Protein AF-A0A6I5RKP8-F1 (afdb_monomer)

Mean predicted aligned error: 5.11 Å

Foldseek 3Di:
DEDACDECAQPECAVPQLFQYEDFLYECQRYPNDDVCQQDDPRHHAACNYNHHPRDDPDDNHVRLVPQLVVVCVVDVVDDSVNSNVSSVVSNVDDDD

Structure (mmCIF, N/CA/C/O backbone):
data_AF-A0A6I5RKP8-F1
#
_entry.id   AF-A0A6I5RKP8-F1
#
loop_
_atom_site.group_PDB
_atom_site.id
_atom_site.type_symbol
_atom_site.label_atom_id
_atom_site.label_alt_id
_atom_site.label_comp_id
_atom_site.label_asym_id
_atom_site.label_entity_id
_atom_site.label_seq_id
_atom_site.pdbx_PDB_ins_code
_atom_site.Cartn_x
_atom_site.Cartn_y
_atom_site.Cartn_z
_atom_site.occupancy
_atom_site.B_iso_or_equiv
_atom_site.auth_seq_id
_atom_site.auth_comp_id
_atom_site.auth_asym_id
_atom_site.auth_atom_id
_atom_site.pdbx_PDB_model_num
ATOM 1 N N . ALA A 1 1 ? 0.444 -9.993 -6.128 1.00 52.91 1 ALA A N 1
ATOM 2 C CA . ALA A 1 1 ? -0.803 -9.546 -6.785 1.00 52.91 1 ALA A CA 1
ATOM 3 C C . ALA A 1 1 ? -0.778 -8.024 -6.858 1.00 52.91 1 ALA A C 1
ATOM 5 O O . ALA A 1 1 ? -0.280 -7.415 -5.916 1.00 52.91 1 ALA A O 1
ATOM 6 N N . ASP A 1 2 ? -1.232 -7.436 -7.963 1.00 55.19 2 ASP A N 1
ATOM 7 C CA . ASP A 1 2 ? -1.277 -5.980 -8.162 1.00 55.19 2 ASP A CA 1
ATOM 8 C C . ASP A 1 2 ? -2.742 -5.526 -8.072 1.00 55.19 2 ASP A C 1
ATOM 10 O O . ASP A 1 2 ? -3.543 -5.878 -8.940 1.00 55.19 2 ASP A O 1
ATOM 14 N N . LEU A 1 3 ? -3.114 -4.852 -6.978 1.00 57.97 3 LEU A N 1
ATOM 15 C CA . LEU A 1 3 ? -4.471 -4.366 -6.720 1.00 57.97 3 LEU A CA 1
ATOM 16 C C . LEU A 1 3 ? -4.434 -2.836 -6.780 1.00 57.97 3 LEU A C 1
ATOM 18 O O . LEU A 1 3 ? -4.088 -2.157 -5.816 1.00 57.97 3 LEU A O 1
ATOM 22 N N . ARG A 1 4 ? -4.751 -2.300 -7.957 1.00 59.25 4 ARG A N 1
ATOM 23 C CA . ARG A 1 4 ? -4.831 -0.858 -8.212 1.00 59.25 4 ARG A CA 1
ATOM 24 C C . ARG A 1 4 ? -6.296 -0.496 -8.369 1.00 59.25 4 ARG A C 1
ATOM 26 O O . ARG A 1 4 ? -6.968 -1.148 -9.165 1.00 59.25 4 ARG A O 1
ATOM 33 N N . GLU A 1 5 ? -6.760 0.506 -7.626 1.00 60.94 5 GLU A N 1
ATOM 34 C CA . GLU A 1 5 ? -8.134 1.026 -7.734 1.00 60.94 5 GLU A CA 1
ATOM 35 C C . GLU A 1 5 ? -9.207 -0.053 -7.498 1.00 60.94 5 GLU A C 1
ATOM 37 O O . GLU A 1 5 ? -10.260 -0.074 -8.136 1.00 60.94 5 GLU A O 1
ATOM 42 N N . VAL A 1 6 ? -8.921 -1.004 -6.606 1.00 61.22 6 VAL A N 1
ATOM 43 C CA . VAL A 1 6 ? -9.844 -2.099 -6.306 1.00 61.22 6 VAL A CA 1
ATOM 44 C C . VAL A 1 6 ? -10.699 -1.716 -5.108 1.00 61.22 6 VAL A C 1
ATOM 46 O O . VAL A 1 6 ? -10.183 -1.467 -4.019 1.00 61.22 6 VAL A O 1
ATOM 49 N N . ASP A 1 7 ? -12.012 -1.725 -5.302 1.00 58.66 7 ASP A N 1
ATOM 50 C CA . ASP A 1 7 ? -12.964 -1.742 -4.200 1.00 58.66 7 ASP A CA 1
ATOM 51 C C . ASP A 1 7 ? -13.064 -3.175 -3.654 1.00 58.66 7 ASP A C 1
ATOM 53 O O . ASP A 1 7 ? -13.486 -4.100 -4.355 1.00 58.66 7 ASP A O 1
ATOM 57 N N . LEU A 1 8 ? -12.614 -3.373 -2.413 1.00 61.34 8 LEU A N 1
ATOM 58 C CA . LEU A 1 8 ? -12.686 -4.650 -1.702 1.00 61.34 8 LEU A CA 1
ATOM 59 C C . LEU A 1 8 ? -13.775 -4.643 -0.620 1.00 61.34 8 LEU A C 1
ATOM 61 O O . LEU A 1 8 ? -13.755 -5.490 0.280 1.00 61.34 8 LEU A O 1
ATOM 65 N N . GLN A 1 9 ? -14.737 -3.720 -0.682 1.00 60.38 9 GLN A N 1
ATOM 66 C CA . GLN A 1 9 ? -15.833 -3.658 0.275 1.00 60.38 9 GLN A CA 1
ATOM 67 C C . GLN A 1 9 ? -16.591 -4.998 0.329 1.00 60.38 9 GLN A C 1
ATOM 69 O O . GLN A 1 9 ? -17.081 -5.519 -0.672 1.00 60.38 9 GLN A O 1
ATOM 74 N N . GLY A 1 10 ? -16.673 -5.586 1.526 1.00 52.38 10 GLY A N 1
ATOM 75 C CA . GLY A 1 10 ? -17.334 -6.872 1.755 1.00 52.38 10 GLY A CA 1
ATOM 76 C C . GLY A 1 10 ? -16.490 -8.110 1.427 1.00 52.38 10 GLY A C 1
ATOM 77 O O . GLY A 1 10 ? -16.980 -9.226 1.610 1.00 52.38 10 GLY A O 1
ATOM 78 N N . ALA A 1 11 ? -15.237 -7.954 0.985 1.00 69.19 11 ALA A N 1
ATOM 79 C CA . ALA A 1 11 ? -14.333 -9.083 0.804 1.00 69.19 11 ALA A CA 1
ATOM 80 C C . ALA A 1 11 ? -13.951 -9.713 2.157 1.00 69.19 11 ALA A C 1
ATOM 82 O O . ALA A 1 11 ? -13.663 -9.025 3.141 1.00 69.19 11 ALA A O 1
ATOM 83 N N . ASP A 1 12 ? -13.921 -11.044 2.196 1.00 61.31 12 ASP A N 1
ATOM 84 C CA . ASP A 1 12 ? -13.390 -11.816 3.318 1.00 61.31 12 ASP A CA 1
ATOM 85 C C . ASP A 1 12 ? -11.910 -12.116 3.059 1.00 61.31 12 ASP A C 1
ATOM 87 O O . ASP A 1 12 ? -11.575 -12.966 2.232 1.00 61.31 12 ASP A O 1
ATOM 91 N N . LEU A 1 13 ? -11.021 -11.393 3.745 1.00 67.88 13 LEU A N 1
ATOM 92 C CA . LEU A 1 13 ? -9.569 -11.565 3.627 1.00 67.88 13 LEU A CA 1
ATOM 93 C C . LEU A 1 13 ? -8.974 -12.357 4.802 1.00 67.88 13 LEU A C 1
ATOM 95 O O . LEU A 1 13 ? -7.762 -12.290 5.038 1.00 67.88 13 LEU A O 1
ATOM 99 N N . ARG A 1 14 ? -9.787 -13.138 5.533 1.00 66.62 14 ARG A N 1
ATOM 100 C CA . ARG A 1 14 ? -9.300 -14.017 6.611 1.00 66.62 14 ARG A CA 1
ATOM 101 C C . ARG A 1 14 ? -8.249 -14.989 6.077 1.00 66.62 14 ARG A C 1
ATOM 103 O O . ARG A 1 14 ? -8.545 -15.856 5.260 1.00 66.62 14 ARG A O 1
ATOM 110 N N . GLY A 1 15 ? -7.010 -14.854 6.552 1.00 61.06 15 GLY A N 1
ATOM 111 C CA . GLY A 1 15 ? -5.885 -15.685 6.105 1.00 61.06 15 GLY A CA 1
ATOM 112 C C . GLY A 1 15 ? -5.392 -15.382 4.684 1.00 61.06 15 GLY A C 1
ATOM 113 O O . GLY A 1 15 ? -4.582 -16.137 4.149 1.00 61.06 15 GLY A O 1
ATOM 114 N N . GLY A 1 16 ? -5.856 -14.289 4.069 1.00 69.81 16 GLY A N 1
ATOM 115 C CA . GLY A 1 16 ? -5.353 -13.817 2.785 1.00 69.81 16 GLY A CA 1
ATOM 116 C C . GLY A 1 16 ? -3.882 -13.416 2.891 1.00 69.81 16 GLY A C 1
ATOM 117 O O . GLY A 1 16 ? -3.498 -12.666 3.792 1.00 69.81 16 GLY A O 1
ATOM 118 N N . ASN A 1 17 ? -3.057 -13.919 1.969 1.00 73.50 17 ASN A N 1
ATOM 119 C CA . ASN A 1 17 ? -1.657 -13.530 1.881 1.00 73.50 17 ASN A CA 1
ATOM 120 C C . ASN A 1 17 ? -1.533 -12.205 1.111 1.00 73.50 17 ASN A C 1
ATOM 122 O O . ASN A 1 17 ? -1.629 -12.188 -0.116 1.00 73.50 17 ASN A O 1
ATOM 126 N N . LEU A 1 18 ? -1.319 -11.111 1.843 1.00 84.62 18 LEU A N 1
ATOM 127 C CA . LEU A 1 18 ? -1.060 -9.779 1.288 1.00 84.62 18 LEU A CA 1
ATOM 128 C C . LEU A 1 18 ? 0.438 -9.474 1.164 1.00 84.62 18 LEU A C 1
ATOM 130 O O . LEU A 1 18 ? 0.805 -8.327 0.928 1.00 84.62 18 LEU A O 1
ATOM 134 N N . GLN A 1 19 ? 1.310 -10.473 1.319 1.00 86.50 19 GLN A N 1
ATOM 135 C CA . GLN A 1 19 ? 2.748 -10.244 1.289 1.00 86.50 19 GLN A CA 1
ATOM 136 C C . GLN A 1 19 ? 3.184 -9.620 -0.029 1.00 86.50 19 GLN A C 1
ATOM 138 O O . GLN A 1 19 ? 2.857 -10.113 -1.113 1.00 86.50 19 GLN A O 1
ATOM 143 N N . GLU A 1 20 ? 3.898 -8.504 0.098 1.00 87.62 20 GLU A N 1
ATOM 144 C CA . GLU A 1 20 ? 4.346 -7.662 -1.004 1.00 87.62 20 GLU A CA 1
ATOM 145 C C . GLU A 1 20 ? 3.239 -7.264 -2.006 1.00 87.62 20 GLU A C 1
ATOM 147 O O . GLU A 1 20 ? 3.536 -6.907 -3.150 1.00 87.62 20 GLU A O 1
ATOM 152 N N . ALA A 1 21 ? 1.954 -7.348 -1.647 1.00 90.31 21 ALA A N 1
ATOM 153 C CA . ALA A 1 21 ? 0.877 -6.872 -2.508 1.00 90.31 21 ALA A CA 1
ATOM 154 C C . ALA A 1 21 ? 0.977 -5.350 -2.669 1.00 90.31 21 ALA A C 1
ATOM 156 O O . ALA A 1 21 ? 1.406 -4.659 -1.753 1.00 90.31 21 ALA A O 1
ATOM 157 N N . ILE A 1 22 ? 0.598 -4.820 -3.828 1.00 91.06 22 ILE A N 1
ATOM 158 C CA . ILE A 1 22 ? 0.459 -3.370 -4.005 1.00 91.06 22 ILE A CA 1
ATOM 159 C C . ILE A 1 22 ? -0.989 -3.024 -3.677 1.00 91.06 22 ILE A C 1
ATOM 161 O O . ILE A 1 22 ? -1.884 -3.530 -4.352 1.00 91.06 22 ILE A O 1
ATOM 165 N N . LEU A 1 23 ? -1.196 -2.217 -2.635 1.00 92.25 23 LEU A N 1
ATOM 166 C CA . LEU A 1 23 ? -2.486 -1.654 -2.239 1.00 92.25 23 LEU A CA 1
ATOM 167 C C . LEU A 1 23 ? -2.446 -0.154 -2.534 1.00 92.25 23 LEU A C 1
ATOM 169 O O . LEU A 1 23 ? -2.002 0.651 -1.712 1.00 92.25 23 LEU A O 1
ATOM 173 N N . LEU A 1 24 ? -2.841 0.195 -3.757 1.00 91.94 24 LEU A N 1
ATOM 174 C CA . LEU A 1 24 ? -2.851 1.565 -4.258 1.00 91.94 24 LEU A CA 1
ATOM 175 C C . LEU A 1 24 ? -4.290 2.023 -4.453 1.00 91.94 24 LEU A C 1
ATOM 177 O O . LEU A 1 24 ? -5.012 1.397 -5.235 1.00 91.94 24 LEU A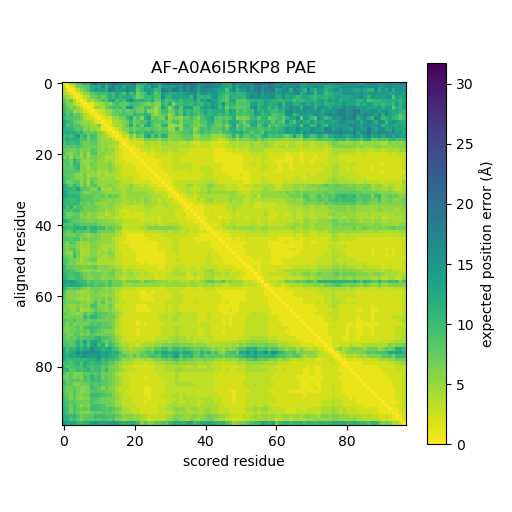 O 1
ATOM 181 N N . ALA A 1 25 ? -4.683 3.109 -3.780 1.00 93.19 25 ALA A N 1
ATOM 182 C CA . ALA A 1 25 ? -6.056 3.611 -3.812 1.00 93.19 25 ALA A CA 1
ATOM 183 C C . ALA A 1 25 ? -7.065 2.474 -3.592 1.00 93.19 25 ALA A C 1
ATOM 185 O O . ALA A 1 25 ? -7.857 2.136 -4.471 1.00 93.19 25 ALA A O 1
ATOM 186 N N . THR A 1 26 ? -6.989 1.830 -2.429 1.00 90.56 26 THR A N 1
ATOM 187 C CA . THR A 1 26 ? -7.811 0.657 -2.091 1.00 90.56 26 THR A CA 1
ATOM 188 C C . THR A 1 26 ? -8.657 0.943 -0.855 1.00 90.56 26 THR A C 1
ATOM 190 O O . THR A 1 26 ? -8.116 1.335 0.182 1.00 90.56 26 THR A O 1
ATOM 193 N N . ASP A 1 27 ? -9.967 0.698 -0.942 1.00 90.56 27 ASP A N 1
ATOM 194 C CA . ASP A 1 27 ? -10.863 0.773 0.216 1.00 90.56 27 ASP A CA 1
ATOM 195 C C . ASP A 1 27 ? -10.907 -0.571 0.950 1.00 90.56 27 ASP A C 1
ATOM 197 O O . ASP A 1 27 ? -11.387 -1.576 0.418 1.00 90.56 27 ASP A O 1
ATOM 201 N N . LEU A 1 28 ? -10.402 -0.596 2.184 1.00 89.12 28 LEU A N 1
ATOM 202 C CA . LEU A 1 28 ? -10.432 -1.761 3.067 1.00 89.12 28 LEU A CA 1
ATOM 203 C C . LEU A 1 28 ? -11.419 -1.593 4.231 1.00 89.12 28 LEU A C 1
ATOM 205 O O . LEU A 1 28 ? -11.558 -2.519 5.028 1.00 89.12 28 LEU A O 1
ATOM 209 N N . ARG A 1 29 ? -12.153 -0.474 4.339 1.00 89.19 29 ARG A N 1
ATOM 210 C CA . ARG A 1 29 ? -13.057 -0.195 5.476 1.00 89.19 29 ARG A CA 1
ATOM 211 C C . ARG A 1 29 ? -14.140 -1.261 5.658 1.00 89.19 29 ARG A C 1
ATOM 213 O O . ARG A 1 29 ? -14.577 -1.510 6.778 1.00 89.19 29 ARG A O 1
ATOM 220 N N . GLY A 1 30 ? -14.563 -1.901 4.565 1.00 83.75 30 GLY A N 1
ATOM 221 C CA . GLY A 1 30 ? -15.579 -2.959 4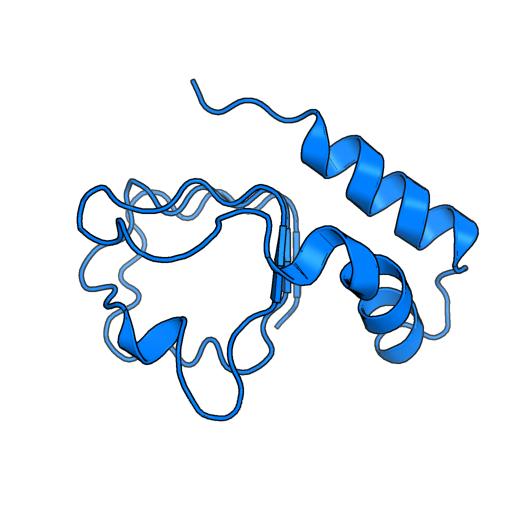.557 1.00 83.75 30 GLY A CA 1
ATOM 222 C C . GLY A 1 30 ? -15.042 -4.391 4.591 1.00 83.75 30 GLY A C 1
ATOM 223 O O . GLY A 1 30 ? -15.837 -5.326 4.474 1.00 83.75 30 GLY A O 1
ATOM 224 N N . VAL A 1 31 ? -13.726 -4.588 4.699 1.00 85.75 31 VAL A N 1
ATOM 225 C CA . VAL A 1 31 ? -13.122 -5.925 4.698 1.00 85.75 31 VAL A CA 1
ATOM 226 C C . VAL A 1 31 ? -13.327 -6.600 6.050 1.00 85.75 31 VAL A C 1
ATOM 228 O O . VAL A 1 31 ? -13.047 -6.041 7.110 1.00 85.75 31 VAL A O 1
ATOM 231 N N . GLN A 1 32 ? -13.788 -7.848 6.013 1.00 82.19 32 GLN A N 1
ATOM 232 C CA . GLN A 1 32 ? -14.014 -8.653 7.210 1.00 82.19 32 GLN A CA 1
ATOM 233 C C . GLN A 1 32 ? -12.781 -9.500 7.541 1.00 82.19 32 GLN A C 1
ATOM 235 O O . GLN A 1 32 ? -12.142 -10.083 6.664 1.00 82.19 32 GLN A O 1
ATOM 240 N N . GLY A 1 33 ? -12.472 -9.600 8.838 1.00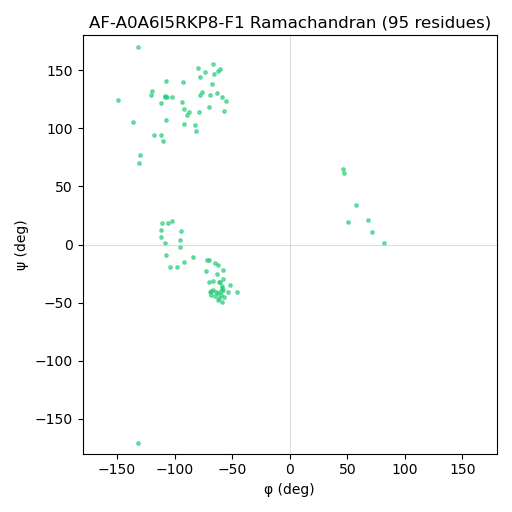 81.38 33 GLY A N 1
ATOM 241 C CA . GLY A 1 33 ? -11.450 -10.509 9.362 1.00 81.38 33 GLY A CA 1
ATOM 242 C C . GLY A 1 33 ? -10.005 -10.173 8.986 1.00 81.38 33 GLY A C 1
ATOM 243 O O . GLY A 1 33 ? -9.146 -11.050 9.057 1.00 81.38 33 GLY A O 1
ATOM 244 N N . MET A 1 34 ? -9.750 -8.915 8.620 1.00 83.69 34 MET A N 1
ATOM 245 C CA . MET A 1 34 ? -8.406 -8.364 8.485 1.00 83.69 34 MET A CA 1
ATOM 246 C C . MET A 1 34 ? -7.816 -8.030 9.861 1.00 83.69 34 MET A C 1
ATOM 248 O O . MET A 1 34 ? -8.530 -7.578 10.760 1.00 83.69 34 MET A O 1
ATOM 252 N N . ASN A 1 35 ? -6.510 -8.235 10.026 1.00 85.94 35 ASN A N 1
ATOM 253 C CA . ASN A 1 35 ? -5.779 -7.871 11.239 1.00 85.94 35 ASN A CA 1
ATOM 254 C C . ASN A 1 35 ? -4.488 -7.096 10.922 1.00 85.94 35 ASN A C 1
ATOM 256 O O . ASN A 1 35 ? -4.059 -7.009 9.772 1.00 85.94 35 ASN A O 1
ATOM 260 N N . ILE A 1 36 ? -3.862 -6.533 11.960 1.00 86.75 36 ILE A N 1
ATOM 261 C CA . ILE A 1 36 ? -2.625 -5.756 11.808 1.00 86.75 36 ILE A CA 1
ATOM 262 C C . ILE A 1 36 ? -1.434 -6.619 11.365 1.00 86.75 36 ILE A C 1
ATOM 264 O O . ILE A 1 36 ? -0.602 -6.144 10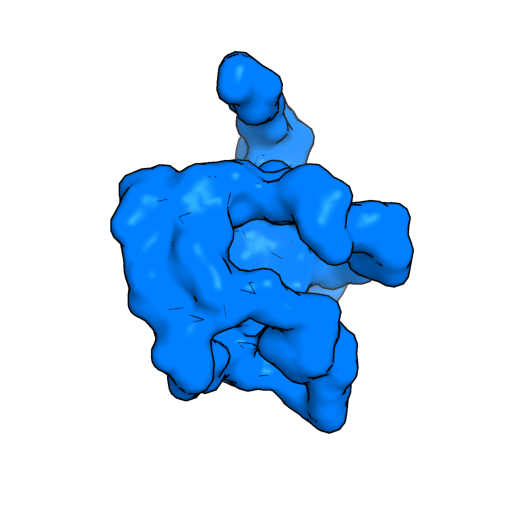.604 1.00 86.75 36 ILE A O 1
ATOM 268 N N . GLU A 1 37 ? -1.383 -7.898 11.749 1.00 87.56 37 GLU A N 1
ATOM 269 C CA . GLU A 1 37 ? -0.304 -8.826 11.366 1.00 87.56 37 GLU A CA 1
ATOM 270 C C . GLU A 1 37 ? -0.252 -9.060 9.845 1.00 87.56 37 GLU A C 1
ATOM 272 O O . GLU A 1 37 ? 0.801 -9.353 9.281 1.00 87.56 37 GLU A O 1
ATOM 277 N N . GLN A 1 38 ? -1.370 -8.893 9.134 1.00 86.81 38 GLN A N 1
ATOM 278 C CA . GLN A 1 38 ? -1.382 -8.942 7.669 1.00 86.81 38 GLN A CA 1
ATOM 279 C C . GLN A 1 38 ? -0.737 -7.704 7.020 1.00 86.81 38 GLN A C 1
ATOM 281 O O . GLN A 1 38 ? -0.283 -7.803 5.880 1.00 86.81 38 GLN A O 1
ATOM 286 N N . LEU A 1 39 ? -0.671 -6.569 7.727 1.00 88.69 39 LEU A N 1
ATOM 287 C CA . LEU A 1 39 ? -0.10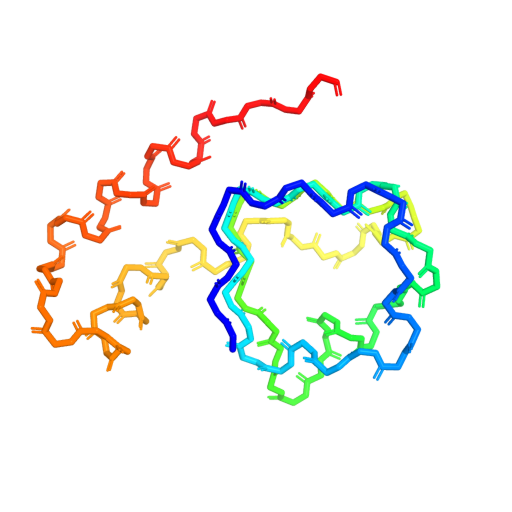2 -5.300 7.243 1.00 88.69 39 LEU A CA 1
ATOM 288 C C . LEU A 1 39 ? 1.288 -4.983 7.816 1.00 88.69 39 LEU A C 1
ATOM 290 O O . LEU A 1 39 ? 2.009 -4.165 7.238 1.00 88.69 39 LEU A O 1
ATOM 294 N N . ASP A 1 40 ? 1.645 -5.621 8.930 1.00 88.88 40 ASP A N 1
ATOM 295 C CA . ASP A 1 40 ? 2.907 -5.475 9.654 1.00 88.88 40 ASP A CA 1
ATOM 296 C C . ASP A 1 40 ? 3.507 -6.861 9.938 1.00 88.88 40 ASP A C 1
ATOM 298 O O . ASP A 1 40 ? 3.387 -7.435 11.021 1.00 88.88 40 ASP A O 1
ATOM 302 N N . ASN A 1 41 ? 4.100 -7.449 8.899 1.00 88.69 41 ASN A N 1
ATOM 303 C CA . ASN A 1 41 ? 4.847 -8.703 8.978 1.00 88.69 41 ASN A CA 1
ATOM 304 C C . ASN A 1 41 ? 6.200 -8.556 8.272 1.00 88.69 41 ASN A C 1
ATOM 306 O O . ASN A 1 41 ? 6.603 -7.458 7.909 1.00 88.69 41 ASN A O 1
ATOM 310 N N . GLN A 1 42 ? 6.922 -9.664 8.084 1.00 88.62 42 GLN A N 1
ATOM 311 C CA . GLN A 1 42 ? 8.258 -9.648 7.477 1.00 88.62 42 GLN A CA 1
ATOM 312 C C . GLN A 1 42 ? 8.271 -9.092 6.045 1.00 88.62 42 GLN A C 1
ATOM 314 O O . GLN A 1 42 ? 9.251 -8.462 5.664 1.00 88.62 42 GLN A O 1
ATOM 319 N N . ASN A 1 43 ? 7.192 -9.300 5.284 1.00 89.50 43 ASN A N 1
ATOM 320 C CA . ASN A 1 43 ? 7.047 -8.859 3.898 1.00 89.50 43 ASN A CA 1
ATOM 321 C C . ASN A 1 43 ? 5.695 -8.146 3.739 1.00 89.50 43 ASN A C 1
ATOM 323 O O . ASN A 1 43 ? 4.777 -8.711 3.138 1.00 89.50 43 ASN A O 1
ATOM 327 N N . PRO A 1 44 ? 5.517 -6.947 4.316 1.00 92.31 44 PRO A N 1
ATOM 328 C CA . PRO A 1 44 ? 4.214 -6.299 4.343 1.00 92.31 44 PRO A CA 1
ATOM 329 C C . PRO A 1 44 ? 3.763 -5.890 2.924 1.00 92.31 44 PRO A C 1
ATOM 331 O O . PRO A 1 44 ? 4.601 -5.704 2.036 1.00 92.31 44 PRO A O 1
ATOM 334 N N . PRO A 1 45 ? 2.447 -5.751 2.675 1.00 92.88 45 PRO A N 1
ATOM 335 C CA . PRO A 1 45 ? 1.951 -5.128 1.447 1.00 92.88 45 PRO A CA 1
ATOM 336 C C . PRO A 1 45 ? 2.416 -3.680 1.371 1.00 92.88 45 PRO A C 1
ATOM 338 O O . PRO A 1 45 ? 2.490 -3.032 2.403 1.00 92.88 45 PRO A O 1
ATOM 341 N N . TYR A 1 46 ? 2.628 -3.138 0.181 1.00 94.12 46 TYR A N 1
ATOM 342 C CA . TYR A 1 46 ? 2.877 -1.714 -0.000 1.00 94.12 46 TYR A CA 1
ATOM 343 C C . TYR A 1 46 ? 1.574 -0.917 0.089 1.00 94.12 46 TYR A C 1
ATOM 345 O O . TYR A 1 46 ? 0.618 -1.240 -0.617 1.00 94.12 46 TYR A O 1
ATOM 353 N N . LEU A 1 47 ? 1.549 0.126 0.922 1.00 94.69 47 LEU A N 1
ATOM 354 C CA . LEU A 1 47 ? 0.373 0.969 1.154 1.00 94.69 47 LEU A CA 1
ATOM 355 C C . LEU A 1 47 ? 0.549 2.352 0.529 1.00 94.69 47 LEU A C 1
ATOM 357 O O . LEU A 1 47 ? 1.530 3.045 0.805 1.00 94.69 47 LEU A O 1
ATOM 361 N N . CYS A 1 48 ? -0.413 2.769 -0.288 1.00 96.06 48 CYS A N 1
ATOM 362 C CA . CYS A 1 48 ? -0.523 4.157 -0.704 1.00 96.06 48 CYS A CA 1
ATOM 363 C C . CYS A 1 48 ? -1.978 4.550 -0.956 1.00 96.06 48 CYS A C 1
ATOM 365 O O . CYS A 1 48 ? -2.658 3.927 -1.774 1.00 96.06 48 CYS A O 1
ATOM 367 N N . ASN A 1 49 ? -2.436 5.597 -0.270 1.00 95.50 49 ASN A N 1
ATOM 368 C CA . ASN A 1 49 ? -3.827 6.010 -0.186 1.00 95.50 49 ASN A CA 1
ATOM 369 C C . ASN A 1 49 ? -4.762 4.825 0.089 1.00 95.50 49 ASN A C 1
ATOM 371 O O . ASN A 1 49 ? -5.547 4.425 -0.765 1.00 95.50 49 ASN A O 1
ATOM 375 N N . VAL A 1 50 ? -4.636 4.199 1.254 1.00 93.25 50 VAL A N 1
ATOM 376 C CA . VAL A 1 50 ? -5.471 3.050 1.631 1.00 93.25 50 VAL A CA 1
ATOM 377 C C . VAL A 1 50 ? -6.487 3.469 2.687 1.00 93.25 50 VAL A C 1
ATOM 379 O O . VAL A 1 50 ? -6.110 3.980 3.738 1.00 93.25 50 VAL A O 1
ATOM 382 N N . ALA A 1 51 ? -7.776 3.210 2.465 1.00 93.44 51 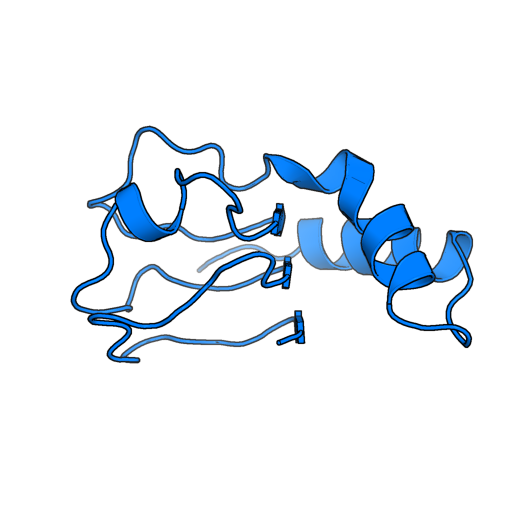ALA A N 1
ATOM 383 C CA . ALA A 1 51 ? -8.773 3.410 3.514 1.00 93.44 51 ALA A CA 1
ATOM 384 C C . ALA A 1 51 ? -8.779 2.200 4.452 1.00 93.44 51 ALA A C 1
ATOM 386 O O . ALA A 1 51 ? -9.361 1.162 4.146 1.00 93.44 51 ALA A O 1
ATOM 387 N N . LEU A 1 52 ? -8.090 2.312 5.586 1.00 92.19 52 LEU A N 1
ATOM 388 C CA . LEU A 1 52 ? -7.974 1.222 6.552 1.00 92.19 52 LEU A CA 1
ATOM 389 C C . LEU A 1 52 ? -9.284 0.999 7.337 1.00 92.19 52 LEU A C 1
ATOM 391 O O . LEU A 1 52 ? -10.010 1.961 7.603 1.00 92.19 52 LEU A O 1
ATOM 395 N N . PRO A 1 53 ? -9.589 -0.248 7.753 1.00 90.31 53 PRO A N 1
ATOM 396 C CA . PRO A 1 53 ? -10.682 -0.514 8.684 1.00 90.31 53 PRO A CA 1
ATOM 397 C C . PRO A 1 53 ? -10.474 0.201 10.024 1.00 90.31 53 PRO A C 1
ATOM 399 O O . PRO A 1 53 ? -9.344 0.329 10.492 1.00 90.31 53 PRO A O 1
ATOM 402 N N . GLU A 1 54 ? -11.563 0.554 10.715 1.00 87.88 54 GLU A N 1
ATOM 403 C CA . GLU A 1 54 ? -11.507 1.201 12.042 1.00 87.88 54 GLU A CA 1
ATOM 404 C C . GLU A 1 54 ? -10.744 0.380 13.101 1.00 87.88 54 GLU A C 1
ATOM 406 O O . GLU A 1 54 ? -10.263 0.923 14.099 1.00 87.88 54 GLU A O 1
ATOM 411 N N . SER A 1 55 ? -10.617 -0.934 12.896 1.00 86.69 55 SER A N 1
ATOM 412 C CA . SER A 1 55 ? -9.841 -1.833 13.755 1.00 86.69 55 SER A CA 1
ATOM 413 C C . SER A 1 55 ? -8.321 -1.662 13.619 1.00 86.69 55 SER A C 1
ATOM 415 O O . SER A 1 55 ? -7.583 -2.170 14.464 1.00 86.69 55 SER A O 1
ATOM 417 N N . ILE A 1 56 ? -7.835 -0.948 12.596 1.00 88.62 56 ILE A N 1
ATOM 418 C CA . ILE A 1 56 ? -6.412 -0.736 12.308 1.00 88.62 56 ILE A CA 1
ATOM 419 C C . ILE A 1 56 ? -6.100 0.759 12.409 1.00 88.62 56 ILE A C 1
ATOM 421 O O . ILE A 1 56 ? -6.252 1.510 11.454 1.00 88.62 56 ILE A O 1
ATOM 425 N N . GLN A 1 57 ? -5.636 1.190 13.584 1.00 80.69 57 GLN A N 1
ATOM 426 C CA . GLN A 1 57 ? -5.390 2.614 13.880 1.00 80.69 57 GLN A CA 1
ATOM 427 C C . GLN A 1 57 ? -3.900 2.991 13.936 1.00 80.69 57 GLN A C 1
ATOM 429 O O . GLN A 1 57 ? -3.570 4.169 13.995 1.00 80.69 57 GLN A O 1
ATOM 434 N N . ASN A 1 58 ? -2.993 2.006 13.906 1.00 88.94 58 ASN A N 1
ATOM 435 C CA . ASN A 1 58 ? -1.548 2.204 14.112 1.00 88.94 58 ASN A CA 1
ATOM 436 C C . ASN A 1 58 ? -0.706 1.973 12.847 1.00 88.94 58 ASN A C 1
ATOM 438 O O . ASN A 1 58 ? 0.495 1.736 12.943 1.00 88.94 58 ASN A O 1
ATOM 442 N N . ILE A 1 59 ? -1.331 1.998 11.672 1.00 93.00 59 ILE A N 1
ATOM 443 C CA . ILE A 1 59 ? -0.651 1.843 10.386 1.00 93.00 59 ILE A CA 1
ATOM 444 C C . ILE A 1 59 ? -0.889 3.111 9.577 1.00 93.00 59 ILE A C 1
ATOM 446 O O . ILE A 1 59 ? -2.020 3.581 9.484 1.00 93.00 59 ILE A O 1
ATOM 450 N N . ASP A 1 60 ? 0.184 3.655 9.010 1.00 95.19 60 ASP A N 1
ATOM 451 C CA . ASP A 1 60 ? 0.099 4.775 8.080 1.00 95.19 60 ASP A CA 1
ATOM 452 C C . ASP A 1 60 ? -0.524 4.290 6.752 1.00 95.19 60 ASP A C 1
ATOM 454 O O . ASP A 1 60 ? 0.055 3.410 6.104 1.00 95.19 60 ASP A O 1
ATOM 458 N N . PRO A 1 61 ? -1.692 4.818 6.337 1.00 93.75 61 PRO A N 1
ATOM 459 C CA . PRO A 1 61 ? -2.330 4.442 5.075 1.00 93.75 61 PRO A CA 1
ATOM 460 C C . PRO A 1 61 ? -1.523 4.840 3.824 1.00 93.75 61 PRO A C 1
ATOM 462 O O . PRO A 1 61 ? -1.790 4.313 2.743 1.00 93.75 61 PRO A O 1
ATOM 465 N N . ASP A 1 62 ? -0.534 5.732 3.962 1.00 96.00 62 ASP A N 1
ATOM 466 C CA . ASP A 1 62 ? 0.324 6.248 2.886 1.00 96.00 62 ASP A CA 1
ATOM 467 C C . ASP A 1 62 ? 1.792 5.792 2.990 1.00 96.00 62 ASP A C 1
ATOM 469 O O . ASP A 1 62 ? 2.665 6.310 2.282 1.00 96.00 62 ASP A O 1
ATOM 473 N N . ARG A 1 63 ? 2.073 4.805 3.853 1.00 95.62 63 ARG A N 1
ATOM 474 C CA . ARG A 1 63 ? 3.423 4.386 4.273 1.00 95.62 63 ARG A CA 1
ATOM 475 C C . ARG A 1 63 ? 4.443 4.240 3.138 1.00 95.62 63 ARG A C 1
ATOM 477 O O . ARG A 1 63 ? 5.600 4.623 3.299 1.00 95.62 63 ARG A O 1
ATOM 484 N N . ASP A 1 64 ? 4.036 3.677 2.002 1.00 96.62 64 ASP A N 1
ATOM 485 C CA . ASP A 1 64 ? 4.932 3.266 0.919 1.00 96.62 64 ASP A CA 1
ATOM 486 C C . ASP A 1 64 ? 4.784 4.110 -0.358 1.00 96.62 64 ASP A C 1
ATOM 488 O O . ASP A 1 64 ? 5.446 3.830 -1.363 1.00 96.62 64 ASP A O 1
ATOM 492 N N . CYS A 1 65 ? 3.981 5.184 -0.342 1.00 95.88 65 CYS A N 1
ATOM 493 C CA . CYS A 1 65 ? 3.744 6.032 -1.519 1.00 95.88 65 CYS A CA 1
ATOM 494 C C . CYS A 1 65 ? 5.037 6.531 -2.189 1.00 95.88 65 CYS A C 1
ATOM 496 O O . CYS A 1 65 ? 5.096 6.661 -3.411 1.00 95.88 65 CYS A O 1
ATOM 498 N N . ALA A 1 66 ? 6.084 6.816 -1.407 1.00 96.19 66 ALA A N 1
ATOM 499 C CA . ALA A 1 66 ? 7.348 7.340 -1.925 1.00 96.19 66 ALA A CA 1
ATOM 500 C C . ALA A 1 66 ? 8.146 6.311 -2.745 1.00 96.19 66 ALA A C 1
ATOM 502 O O . ALA A 1 66 ? 8.850 6.687 -3.685 1.00 96.19 66 ALA A O 1
ATOM 503 N N . ILE A 1 67 ? 8.046 5.025 -2.395 1.00 95.19 67 ILE A N 1
ATOM 504 C CA . ILE A 1 67 ? 8.795 3.940 -3.046 1.00 95.19 67 ILE A CA 1
ATOM 505 C C . ILE A 1 67 ? 7.970 3.205 -4.103 1.00 95.19 67 ILE A C 1
ATOM 507 O O . ILE A 1 67 ? 8.542 2.570 -4.990 1.00 95.19 67 ILE A O 1
ATOM 511 N N . LEU A 1 68 ? 6.640 3.325 -4.050 1.00 93.75 68 LEU A N 1
ATOM 512 C CA . LEU A 1 68 ? 5.723 2.609 -4.930 1.00 93.75 68 LEU A CA 1
ATOM 513 C C . LEU A 1 68 ? 6.025 2.779 -6.430 1.00 93.75 68 LEU A C 1
ATOM 515 O O . LEU A 1 68 ? 5.989 1.775 -7.138 1.00 93.75 68 LEU A O 1
ATOM 519 N N . PRO A 1 69 ? 6.392 3.975 -6.944 1.00 94.75 69 PRO A N 1
ATOM 520 C CA . PRO A 1 69 ? 6.744 4.117 -8.354 1.00 94.75 69 PRO A CA 1
ATOM 521 C C . PRO A 1 69 ? 7.906 3.215 -8.784 1.00 94.75 69 PRO A C 1
ATOM 523 O O . PRO A 1 69 ? 7.858 2.636 -9.865 1.00 94.75 69 PRO A O 1
ATOM 526 N N . SER A 1 70 ? 8.929 3.059 -7.938 1.00 94.50 70 SER A N 1
ATOM 527 C CA . SER A 1 70 ? 10.062 2.170 -8.217 1.00 94.50 70 SER A CA 1
ATOM 528 C C . SER A 1 70 ? 9.629 0.706 -8.199 1.00 94.50 70 SER A C 1
ATOM 530 O O . SER A 1 70 ? 9.952 -0.033 -9.122 1.00 94.50 70 SER A O 1
ATOM 532 N N . VAL A 1 71 ? 8.817 0.314 -7.212 1.00 92.00 71 VAL A N 1
ATOM 533 C CA . VAL A 1 71 ? 8.265 -1.048 -7.098 1.00 92.00 71 VAL A CA 1
ATOM 534 C C . VAL A 1 71 ? 7.421 -1.415 -8.326 1.00 92.00 71 VAL A C 1
ATOM 536 O O . VAL A 1 71 ? 7.504 -2.536 -8.827 1.00 92.00 71 VAL A O 1
ATOM 539 N N . LEU A 1 72 ? 6.626 -0.474 -8.850 1.00 90.38 72 LEU A N 1
ATOM 540 C CA . LEU A 1 72 ? 5.819 -0.681 -10.056 1.00 90.38 72 LEU A CA 1
ATOM 541 C C . LEU A 1 72 ? 6.685 -0.918 -11.301 1.00 90.38 72 LEU A C 1
ATOM 543 O O . LEU A 1 72 ? 6.367 -1.792 -12.105 1.00 90.38 72 LEU A O 1
ATOM 547 N N . VAL A 1 73 ? 7.780 -0.169 -11.448 1.00 92.25 73 VAL A N 1
ATOM 548 C CA . VAL A 1 73 ? 8.731 -0.333 -12.562 1.00 92.25 73 VAL A CA 1
ATOM 549 C C . VAL A 1 73 ? 9.502 -1.648 -12.444 1.00 92.25 73 VAL A C 1
ATOM 551 O O . VAL A 1 73 ? 9.681 -2.347 -13.436 1.00 92.25 73 VAL A O 1
ATOM 554 N N . GLU A 1 74 ? 9.923 -2.032 -11.238 1.00 89.94 74 GLU A N 1
ATOM 55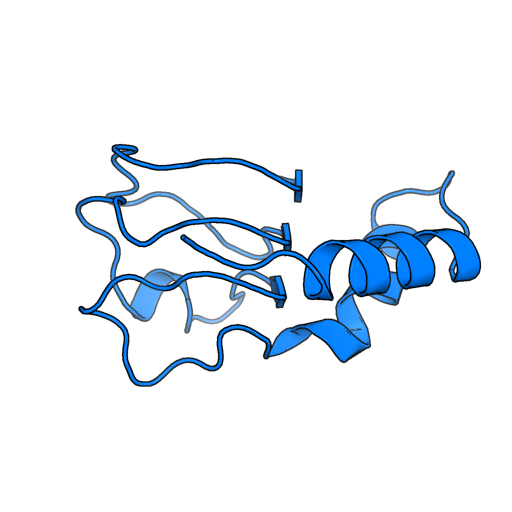5 C CA . GLU A 1 74 ? 10.619 -3.306 -11.004 1.00 89.94 74 GLU A CA 1
ATOM 556 C C . GLU A 1 74 ? 9.752 -4.519 -11.366 1.00 89.94 74 GLU A C 1
ATOM 558 O O . GLU A 1 74 ? 10.261 -5.540 -11.829 1.00 89.94 74 GLU A O 1
ATOM 563 N N . ARG A 1 75 ? 8.434 -4.402 -11.183 1.00 85.81 75 ARG A N 1
ATOM 564 C CA . ARG A 1 75 ? 7.466 -5.473 -11.455 1.00 85.81 75 ARG A CA 1
ATOM 565 C C . ARG A 1 75 ? 6.887 -5.447 -12.865 1.00 85.81 75 ARG A C 1
ATOM 567 O O . ARG A 1 75 ? 6.295 -6.441 -13.280 1.00 85.81 75 ARG A O 1
ATOM 574 N N . SER A 1 76 ? 7.043 -4.343 -13.592 1.00 80.50 76 SER A N 1
ATOM 575 C CA . SER A 1 76 ? 6.521 -4.169 -14.945 1.00 80.50 76 SER A CA 1
ATOM 576 C C . SER A 1 76 ? 7.564 -3.517 -15.846 1.00 80.50 76 SER A C 1
ATOM 578 O O . SER A 1 76 ? 7.787 -2.308 -15.797 1.00 80.50 76 SER A O 1
ATOM 580 N N . SER A 1 77 ? 8.170 -4.322 -16.721 1.00 76.12 77 SER A N 1
ATOM 581 C CA . SER A 1 77 ? 9.210 -3.882 -17.661 1.00 76.12 77 SER A CA 1
ATOM 582 C C . SER A 1 77 ? 8.745 -2.832 -18.676 1.00 76.12 77 SER A C 1
ATOM 584 O O . SER A 1 77 ? 9.581 -2.159 -19.274 1.00 76.12 77 SER A O 1
ATOM 586 N N . ASP A 1 78 ? 7.433 -2.681 -18.864 1.00 87.75 78 ASP A N 1
ATOM 587 C CA . ASP A 1 78 ? 6.839 -1.784 -19.862 1.00 87.75 78 ASP A CA 1
ATOM 588 C C . ASP A 1 78 ? 6.453 -0.412 -19.281 1.00 87.75 78 ASP A C 1
ATOM 590 O O . ASP A 1 78 ? 5.970 0.466 -20.001 1.00 87.75 78 ASP A O 1
ATOM 594 N N . LEU A 1 79 ? 6.649 -0.207 -17.974 1.00 87.69 79 LEU A N 1
ATOM 595 C CA . LEU A 1 79 ? 6.267 1.016 -17.278 1.00 87.69 79 LEU A CA 1
ATOM 596 C C . LEU A 1 79 ? 7.484 1.919 -17.035 1.00 87.69 79 LEU A C 1
ATOM 598 O O . LEU A 1 79 ? 8.477 1.504 -16.445 1.00 87.69 79 LEU A O 1
ATOM 602 N N . SER A 1 80 ? 7.401 3.189 -17.444 1.00 95.00 80 SER A N 1
ATOM 603 C CA . SER A 1 80 ? 8.425 4.183 -17.105 1.00 95.00 80 SER A CA 1
ATOM 604 C C . SER A 1 80 ? 8.238 4.710 -15.680 1.00 95.00 80 SER A C 1
ATOM 606 O O . SER A 1 80 ? 7.115 4.801 -15.181 1.00 95.00 80 SER A O 1
ATOM 608 N N . LEU A 1 81 ? 9.330 5.138 -15.037 1.00 94.44 81 LEU A N 1
ATOM 609 C CA . LEU A 1 81 ? 9.270 5.745 -13.701 1.00 94.44 81 LEU A CA 1
ATOM 610 C C . LEU A 1 81 ? 8.390 7.001 -13.666 1.00 94.44 81 LEU A C 1
ATOM 612 O O . LEU A 1 81 ? 7.696 7.239 -12.683 1.00 94.44 81 LEU A O 1
ATOM 616 N N . GLU A 1 82 ? 8.399 7.795 -14.735 1.00 95.88 82 GLU A N 1
ATOM 617 C CA . GLU A 1 82 ? 7.531 8.967 -14.868 1.00 95.88 82 GLU A CA 1
ATOM 618 C C . GLU A 1 82 ? 6.054 8.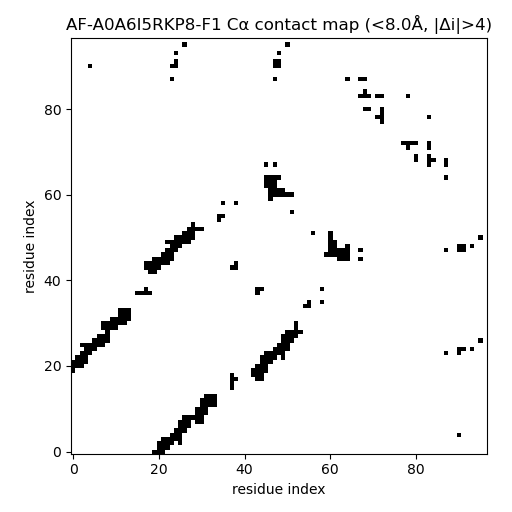564 -14.859 1.00 95.88 82 GLU A C 1
ATOM 620 O O . GLU A 1 82 ? 5.274 9.103 -14.075 1.00 95.88 82 GLU 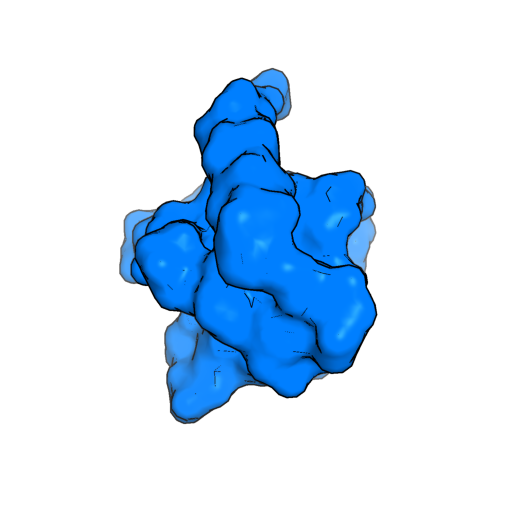A O 1
ATOM 625 N N . ARG A 1 83 ? 5.680 7.548 -15.649 1.00 94.19 83 ARG A N 1
ATOM 626 C CA . ARG A 1 83 ? 4.299 7.062 -15.672 1.00 94.19 83 ARG A CA 1
ATOM 627 C C . ARG A 1 83 ? 3.903 6.422 -14.343 1.00 94.19 83 ARG A C 1
ATOM 629 O O . ARG A 1 83 ? 2.786 6.633 -13.886 1.00 94.19 83 ARG A O 1
ATOM 636 N N . ALA A 1 84 ? 4.808 5.678 -13.709 1.00 93.12 84 ALA A N 1
ATOM 637 C CA . ALA A 1 84 ? 4.576 5.086 -12.396 1.00 93.12 84 ALA A CA 1
ATOM 638 C C . ALA A 1 84 ? 4.340 6.153 -11.313 1.00 93.12 84 ALA A C 1
ATOM 640 O O . ALA A 1 84 ? 3.430 6.005 -10.502 1.00 93.12 84 ALA A O 1
ATOM 641 N N . ARG A 1 85 ? 5.106 7.254 -11.325 1.00 95.62 85 ARG A N 1
ATOM 642 C CA . ARG A 1 85 ? 4.881 8.397 -10.422 1.00 95.62 85 ARG A CA 1
ATOM 643 C C . ARG A 1 85 ? 3.521 9.029 -10.650 1.00 95.62 85 ARG A C 1
ATOM 645 O O . ARG A 1 85 ? 2.800 9.237 -9.684 1.00 95.62 85 ARG A O 1
ATOM 652 N N . GLN A 1 86 ? 3.161 9.258 -11.910 1.00 95.56 86 GLN A N 1
ATOM 653 C CA . GLN A 1 86 ? 1.869 9.836 -12.250 1.00 95.56 86 GLN A CA 1
ATOM 654 C C . GLN A 1 86 ? 0.708 8.967 -11.742 1.00 95.56 86 GLN A C 1
ATOM 656 O O . GLN A 1 86 ? -0.216 9.495 -11.139 1.00 95.56 86 GLN A O 1
ATOM 661 N N . ILE A 1 87 ? 0.787 7.642 -11.907 1.00 91.44 87 ILE A N 1
ATOM 662 C CA . ILE A 1 87 ? -0.216 6.699 -11.381 1.00 91.44 87 ILE A CA 1
ATOM 663 C C . ILE A 1 87 ? -0.368 6.848 -9.860 1.00 91.44 87 ILE A C 1
ATOM 665 O O . ILE A 1 87 ? -1.481 6.901 -9.346 1.00 91.44 87 ILE A O 1
ATOM 669 N N . VAL A 1 88 ? 0.747 6.934 -9.131 1.00 94.50 88 VAL A N 1
ATOM 670 C CA . VAL A 1 88 ? 0.724 7.084 -7.669 1.00 94.50 88 VAL A CA 1
ATOM 671 C C . VAL A 1 88 ? 0.179 8.449 -7.251 1.00 94.50 88 VAL A C 1
ATOM 673 O O . VAL A 1 88 ? -0.584 8.542 -6.296 1.00 94.50 88 VAL A O 1
ATOM 676 N N . GLU A 1 89 ? 0.540 9.516 -7.958 1.00 95.25 89 GLU A N 1
ATOM 677 C CA . GLU A 1 89 ? 0.033 10.865 -7.695 1.00 95.25 89 GLU A CA 1
ATOM 678 C C . GLU A 1 89 ? -1.473 10.974 -7.950 1.00 95.25 89 GLU A C 1
ATOM 680 O O . GLU A 1 89 ? -2.178 11.525 -7.105 1.00 95.25 89 GLU A O 1
ATOM 685 N N . GLU A 1 90 ? -1.961 10.409 -9.059 1.00 93.56 90 GLU A N 1
ATOM 686 C CA . GLU A 1 90 ? -3.386 10.314 -9.404 1.00 93.56 90 GLU A CA 1
ATOM 687 C C . GLU A 1 90 ? -4.148 9.543 -8.320 1.00 93.56 90 GLU A C 1
ATOM 689 O O . GLU A 1 90 ? -5.130 10.044 -7.771 1.00 93.56 90 GLU A O 1
ATOM 694 N N . ALA A 1 91 ? -3.633 8.376 -7.929 1.00 91.06 91 ALA A N 1
ATOM 695 C CA . ALA A 1 91 ? -4.219 7.556 -6.880 1.00 91.06 91 ALA A CA 1
ATOM 696 C C . ALA A 1 91 ? -4.305 8.290 -5.533 1.00 91.06 91 ALA A C 1
ATOM 698 O O . ALA A 1 91 ? -5.299 8.150 -4.831 1.00 91.06 91 ALA A O 1
ATOM 699 N N . ARG A 1 92 ? -3.316 9.120 -5.176 1.00 93.38 92 ARG A N 1
ATOM 700 C CA . ARG A 1 92 ? -3.321 9.921 -3.935 1.00 93.38 92 ARG A CA 1
ATOM 701 C C . ARG A 1 92 ? -4.341 11.061 -3.923 1.00 93.38 92 ARG A C 1
ATOM 703 O O . ARG A 1 92 ? -4.573 11.632 -2.863 1.00 93.38 92 ARG A O 1
ATOM 710 N N . GLN A 1 93 ? -4.925 11.418 -5.068 1.00 92.62 93 GLN A N 1
ATOM 711 C CA . GLN A 1 93 ? -6.018 12.397 -5.120 1.00 92.62 93 GLN A CA 1
ATOM 712 C C . GLN A 1 93 ? -7.390 11.769 -4.843 1.00 92.62 93 GLN A C 1
ATOM 714 O O . GLN A 1 93 ? -8.363 12.503 -4.673 1.00 92.62 93 GLN A O 1
ATOM 719 N N . ILE A 1 94 ? -7.492 10.435 -4.811 1.00 90.56 94 ILE A N 1
ATOM 720 C CA . ILE A 1 94 ? -8.753 9.742 -4.536 1.00 90.56 94 ILE A CA 1
ATOM 721 C C . ILE A 1 94 ? -9.144 9.962 -3.075 1.00 90.56 94 ILE A C 1
ATOM 723 O O . ILE A 1 94 ? -8.360 9.713 -2.160 1.00 90.56 94 ILE A O 1
ATOM 727 N N . THR A 1 95 ? -10.378 10.406 -2.863 1.00 88.06 95 THR A N 1
ATOM 728 C CA . THR A 1 95 ? -10.973 10.595 -1.541 1.00 88.06 95 THR A CA 1
ATOM 729 C C . THR A 1 95 ? -12.010 9.519 -1.268 1.00 88.06 95 THR A C 1
ATOM 731 O O . THR A 1 95 ? -12.794 9.172 -2.149 1.00 88.06 95 THR A O 1
ATOM 734 N N . TRP A 1 96 ? -12.043 9.036 -0.032 1.00 85.44 96 TRP A N 1
ATOM 735 C CA . TRP A 1 96 ? -12.990 8.024 0.421 1.00 85.44 96 TRP A CA 1
ATOM 736 C C . TRP A 1 96 ? -14.259 8.708 0.937 1.00 85.44 96 TRP A C 1
ATOM 738 O O . TRP A 1 96 ? -14.202 9.398 1.956 1.00 85.44 96 TRP A O 1
ATOM 748 N N . GLU A 1 97 ? -15.376 8.556 0.220 1.00 81.12 97 GLU A N 1
ATOM 749 C CA . GLU A 1 97 ? -16.709 8.969 0.700 1.00 81.12 97 GLU A CA 1
ATOM 750 C C . GLU A 1 97 ? -17.272 7.999 1.754 1.00 81.12 97 GLU A C 1
ATOM 752 O O . GLU A 1 97 ? -16.802 6.833 1.833 1.00 81.12 97 GLU A O 1
#

pLDDT: mean 85.42, std 11.88, range [52.38, 96.62]

Secondary structure (DSSP, 8-state):
-EEES-B-TT-B-TT---TT-EEEEEE-TT-BS--GGGTSSSSPPEEEEEE--TT--SS-TTTTTTTHHHHHHHH-TT--HHHHHHHHHHHTT----

Sequence (97 aa):
ADLREVDLQGADLRGGNLQEAILLATDLRGVQGMNIEQLDNQNPPYLCNVALPESIQNIDPDRDCAILPSVLVERSSDLSLERARQIVEEARQITWE

Solvent-accessible surface area (backbone atoms only — not comparable to full-atom values): 5496 Å² total; per-residue (Å²): 104,83,42,67,70,41,81,39,66,70,40,76,45,62,88,55,86,38,61,62,17,41,36,34,32,24,44,36,59,47,40,41,70,68,60,63,63,57,59,63,50,100,51,34,36,42,28,21,44,33,45,63,28,90,92,54,81,89,64,67,38,50,71,33,53,88,53,44,25,57,55,50,30,76,74,30,91,88,50,50,59,69,58,31,42,49,53,54,56,57,36,61,68,65,75,87,130

Radius of gyration: 12.95 Å; Cα contacts (8 Å, |Δi|>4): 165; chains: 1; bounding box: 28×28×34 Å